Protein AF-A0A7X0DHD0-F1 (afdb_monomer)

pLDDT: mean 92.43, std 6.65, range [66.62, 97.69]

Solvent-accessible surface area (backbone atoms only — not comparable to full-atom values): 4065 Å² total; per-residue (Å²): 116,47,39,32,40,33,65,65,65,50,80,55,101,62,32,15,47,31,41,32,80,85,77,51,72,49,83,26,86,35,65,68,54,29,50,52,48,45,40,54,50,27,40,51,39,40,76,74,72,42,53,45,39,37,35,38,32,36,98,83,74,47,74,44,44,22,41,53,82,70,42,77,56,133

Radius of gyration: 11.63 Å; Cα contacts (8 Å, |Δi|>4): 146; chains: 1; bounding box: 23×26×32 Å

Nearest PDB structures (foldseek):
  3p1z-assembly2_G  TM=4.187E-01  e=2.302E-01  Aeropyrum pernix
  9cbs-assembly2_B  TM=4.407E-01  e=2.272E+00  Thermochaetoides thermophila
  7zrz-assembly1_AP1  TM=4.730E-01  e=2.750E+00  Homo sapiens
  9cbs-assembly3_C  TM=3.943E-01  e=2.001E+00  Thermochaetoides thermophila
  9cbs-assembly4_D  TM=3.753E-01  e=2.580E+00  Thermochaetoides thermophila

Sequence (74 aa):
MIIFDIPYAPLRHGEWSVEVSNDGHSEFKSRKDALRFAVSSAVHAQQCGDDTLITVEGGDGQWRMFDHRVKGIA

Structure (mmCIF, N/CA/C/O backbone):
data_AF-A0A7X0DHD0-F1
#
_entry.id   AF-A0A7X0DHD0-F1
#
loop_
_atom_site.group_PDB
_atom_site.id
_atom_site.type_symbol
_atom_site.label_atom_id
_atom_site.label_alt_id
_atom_site.label_comp_id
_atom_site.label_asym_id
_atom_site.label_entity_id
_atom_site.label_seq_id
_atom_site.pdbx_PDB_ins_code
_atom_site.Cartn_x
_atom_site.Cartn_y
_atom_site.Cartn_z
_atom_site.occupancy
_atom_site.B_iso_or_equiv
_atom_site.auth_seq_id
_atom_site.auth_comp_id
_atom_site.auth_asym_id
_atom_site.auth_atom_id
_atom_site.pdbx_PDB_model_num
ATOM 1 N N . MET A 1 1 ? -13.049 4.888 6.645 1.00 88.88 1 MET A N 1
ATOM 2 C CA . MET A 1 1 ? -11.950 3.989 6.248 1.00 88.88 1 MET A CA 1
ATOM 3 C C . MET A 1 1 ? -11.111 4.682 5.192 1.00 88.88 1 MET A C 1
ATOM 5 O O . MET A 1 1 ? -11.673 5.101 4.187 1.00 88.88 1 MET A O 1
ATOM 9 N N . ILE A 1 2 ? -9.813 4.832 5.442 1.00 94.44 2 ILE A N 1
ATOM 10 C CA . ILE A 1 2 ? -8.837 5.420 4.518 1.00 94.44 2 ILE A CA 1
ATOM 11 C C . ILE A 1 2 ? -8.064 4.285 3.856 1.00 94.44 2 ILE A C 1
ATOM 13 O O . ILE A 1 2 ? -7.537 3.413 4.551 1.00 94.44 2 ILE A O 1
ATOM 17 N N . ILE A 1 3 ? -8.011 4.293 2.529 1.00 96.31 3 ILE A N 1
ATOM 18 C CA . ILE A 1 3 ? -7.320 3.271 1.746 1.00 96.31 3 ILE A CA 1
ATOM 19 C C . ILE A 1 3 ? -6.074 3.893 1.117 1.00 96.31 3 ILE A C 1
ATOM 21 O O . ILE A 1 3 ? -6.165 4.970 0.530 1.00 96.31 3 IL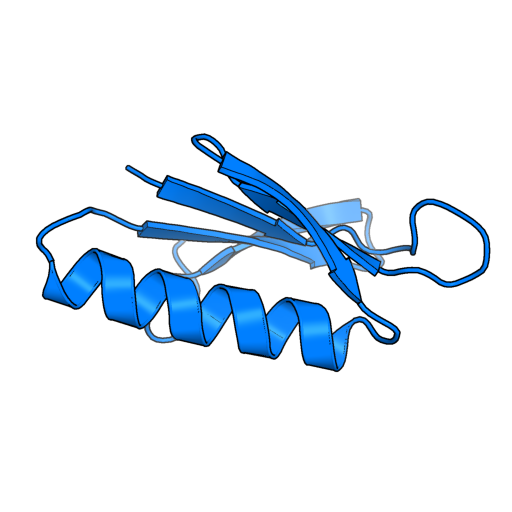E A O 1
ATOM 25 N N . PHE A 1 4 ? -4.933 3.224 1.276 1.00 96.75 4 PHE A N 1
ATOM 26 C CA . PHE A 1 4 ? -3.652 3.585 0.675 1.00 96.75 4 PHE A CA 1
ATOM 27 C C . PHE A 1 4 ? -3.268 2.529 -0.362 1.00 96.75 4 PHE A C 1
ATOM 29 O O . PHE A 1 4 ? -2.834 1.435 0.011 1.00 96.75 4 PHE A O 1
ATOM 36 N N . ASP A 1 5 ? -3.392 2.861 -1.642 1.00 96.94 5 ASP A N 1
ATOM 37 C CA . ASP A 1 5 ? -3.141 1.933 -2.743 1.00 96.94 5 ASP A CA 1
ATOM 38 C C . ASP A 1 5 ? -1.743 2.151 -3.332 1.00 96.94 5 ASP A C 1
ATOM 40 O O . ASP A 1 5 ? -1.386 3.256 -3.753 1.00 96.94 5 ASP A O 1
ATOM 44 N N . ILE A 1 6 ? -0.935 1.086 -3.362 1.00 96.56 6 ILE A N 1
ATOM 45 C CA . ILE A 1 6 ? 0.414 1.085 -3.938 1.00 96.56 6 ILE A CA 1
ATOM 46 C C . ILE A 1 6 ? 0.477 0.114 -5.132 1.00 96.56 6 ILE A C 1
ATOM 48 O O . ILE A 1 6 ? 0.515 -1.108 -4.921 1.00 96.56 6 ILE A O 1
ATOM 52 N N . PRO A 1 7 ? 0.586 0.618 -6.377 1.00 95.44 7 PRO A N 1
ATOM 53 C CA . PRO A 1 7 ? 0.643 -0.222 -7.571 1.00 95.44 7 PRO A CA 1
ATOM 54 C C . PRO A 1 7 ? 1.948 -1.023 -7.653 1.00 95.44 7 PRO A C 1
ATOM 56 O O . PRO A 1 7 ? 2.917 -0.764 -6.926 1.00 95.44 7 PRO A O 1
ATOM 59 N N . TYR A 1 8 ? 1.991 -2.014 -8.548 1.00 94.62 8 TYR A N 1
ATOM 60 C CA . TYR A 1 8 ? 3.181 -2.830 -8.786 1.00 94.62 8 TYR A CA 1
ATOM 61 C C . TYR A 1 8 ? 4.251 -2.079 -9.570 1.00 94.62 8 TYR A C 1
ATOM 63 O O . TYR A 1 8 ? 5.439 -2.326 -9.360 1.00 94.62 8 TYR A O 1
ATOM 71 N N . ALA A 1 9 ? 3.835 -1.172 -10.448 1.00 92.38 9 ALA A N 1
ATOM 72 C CA . ALA A 1 9 ? 4.698 -0.401 -11.326 1.00 92.38 9 ALA A CA 1
ATOM 73 C C . ALA A 1 9 ? 4.532 1.109 -11.077 1.00 92.38 9 ALA A C 1
ATOM 75 O O . ALA A 1 9 ? 3.459 1.545 -10.656 1.00 92.38 9 ALA A O 1
ATOM 76 N N . PRO A 1 10 ? 5.574 1.917 -11.340 1.00 89.25 10 PRO A N 1
ATOM 77 C CA . PRO A 1 10 ? 5.465 3.372 -11.281 1.00 89.25 10 PRO A CA 1
ATOM 78 C C . PRO A 1 10 ? 4.492 3.892 -12.349 1.00 89.25 10 PRO A C 1
ATOM 80 O O . PRO A 1 10 ? 4.387 3.306 -13.428 1.00 89.25 10 PRO A O 1
ATOM 83 N N . LEU A 1 11 ? 3.825 5.017 -12.075 1.00 78.25 11 LEU A N 1
ATOM 84 C CA . LEU A 1 11 ? 2.849 5.609 -12.998 1.00 78.25 11 LEU A CA 1
ATOM 85 C C . LEU A 1 11 ? 3.526 6.132 -14.274 1.00 78.25 11 LEU A C 1
ATOM 87 O O . LEU A 1 11 ? 3.179 5.720 -15.381 1.00 78.25 11 LEU A O 1
ATOM 91 N N . ARG A 1 12 ? 4.492 7.053 -14.135 1.00 76.12 12 ARG A N 1
ATOM 92 C CA . ARG A 1 12 ? 5.286 7.633 -15.237 1.00 76.12 12 ARG A CA 1
ATOM 93 C C . ARG A 1 12 ? 6.697 7.966 -14.749 1.00 76.12 12 ARG A C 1
ATOM 95 O O . ARG A 1 12 ? 6.905 8.187 -13.568 1.00 76.12 12 ARG A O 1
ATOM 102 N N . HIS A 1 13 ? 7.682 7.948 -15.650 1.00 77.25 13 HIS A N 1
ATOM 103 C CA . HIS A 1 13 ? 9.073 8.381 -15.395 1.00 77.25 13 HIS A CA 1
ATOM 104 C C . HIS A 1 13 ? 9.806 7.756 -14.183 1.00 77.25 13 HIS A C 1
ATOM 106 O O . HIS A 1 13 ? 10.856 8.251 -13.782 1.00 77.25 13 HIS A O 1
ATOM 112 N N . GLY A 1 14 ? 9.317 6.634 -13.642 1.00 73.69 14 GLY A N 1
ATOM 113 C CA . GLY A 1 14 ? 9.890 6.001 -12.447 1.00 73.69 14 GLY A CA 1
ATOM 114 C C . GLY A 1 14 ? 9.348 6.549 -11.122 1.00 73.69 14 GLY A C 1
ATOM 115 O O . GLY A 1 14 ? 9.836 6.148 -10.066 1.00 73.69 14 GLY A O 1
ATOM 116 N N . GLU A 1 15 ? 8.337 7.416 -11.170 1.00 87.50 15 GLU A N 1
ATOM 117 C CA . GLU A 1 15 ? 7.656 7.961 -9.999 1.00 87.50 15 GLU A CA 1
ATOM 118 C C . GLU A 1 15 ? 6.577 6.991 -9.517 1.00 87.50 15 GLU A C 1
ATOM 120 O O . GLU A 1 15 ? 5.696 6.541 -10.258 1.00 87.50 15 GLU A O 1
ATOM 125 N N . TRP A 1 16 ? 6.698 6.620 -8.251 1.00 93.38 16 TRP A N 1
ATOM 126 C CA . TRP A 1 16 ? 5.766 5.761 -7.542 1.00 93.38 16 TRP A CA 1
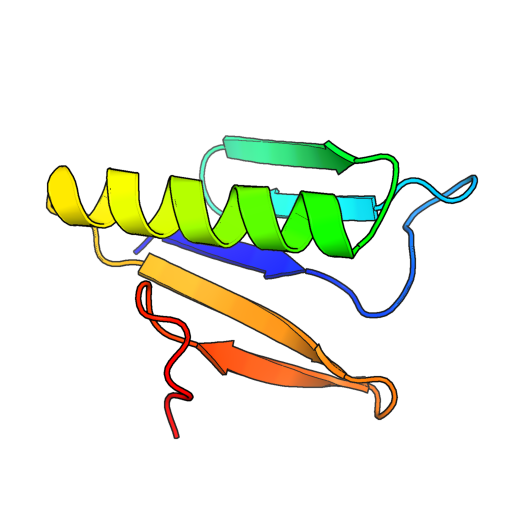ATOM 127 C C . TRP A 1 16 ? 4.702 6.614 -6.892 1.00 93.38 16 TRP A C 1
ATOM 129 O O . TRP A 1 16 ? 5.029 7.635 -6.299 1.00 93.38 16 TRP A O 1
ATOM 139 N N . SER A 1 17 ? 3.454 6.173 -6.937 1.00 92.75 17 SER A N 1
ATOM 140 C CA . SER A 1 17 ? 2.361 6.863 -6.269 1.00 92.75 17 SER A CA 1
ATOM 141 C C . SER A 1 17 ? 1.804 6.049 -5.111 1.00 92.75 17 SER A C 1
ATOM 143 O O . SER A 1 17 ? 1.859 4.818 -5.116 1.00 92.75 17 SER A O 1
ATOM 145 N N . VAL A 1 18 ? 1.241 6.754 -4.136 1.00 94.75 18 VAL A N 1
ATOM 146 C CA . VAL A 1 18 ? 0.226 6.207 -3.234 1.00 94.75 18 VAL A CA 1
ATOM 147 C C . VAL A 1 18 ? -1.064 6.953 -3.520 1.00 94.75 18 VAL A C 1
ATOM 149 O O . VAL A 1 18 ? -1.097 8.175 -3.361 1.00 94.75 18 VAL A O 1
ATOM 152 N N . GLU A 1 19 ? -2.090 6.239 -3.971 1.00 94.50 19 GLU A N 1
ATOM 153 C CA . GLU A 1 19 ? -3.439 6.791 -4.089 1.00 94.50 19 GLU A CA 1
ATOM 154 C C . GLU A 1 19 ? -4.130 6.667 -2.732 1.00 94.50 19 GLU A C 1
ATOM 156 O O . GLU A 1 19 ? -4.118 5.604 -2.110 1.00 94.50 19 GLU A O 1
ATOM 161 N N . VAL A 1 20 ? -4.663 7.782 -2.241 1.00 93.81 20 VAL A N 1
ATOM 162 C CA . VAL A 1 20 ? -5.331 7.867 -0.947 1.00 93.81 20 VAL A CA 1
ATOM 163 C C . VAL A 1 20 ? -6.782 8.243 -1.185 1.00 93.81 20 VAL A C 1
ATOM 165 O O . VAL A 1 20 ? -7.076 9.299 -1.751 1.00 93.81 20 VAL A O 1
ATOM 168 N N . SER A 1 21 ? -7.701 7.400 -0.713 1.00 89.25 21 SER A N 1
ATOM 169 C CA . SER A 1 21 ? -9.140 7.509 -0.996 1.00 89.25 21 SER A CA 1
ATOM 170 C C . SER A 1 21 ? -9.783 8.859 -0.634 1.00 89.25 21 SER A C 1
ATOM 172 O O . SER A 1 21 ? -10.883 9.151 -1.095 1.00 89.25 21 SER A O 1
ATOM 174 N N . ASN A 1 22 ? -9.145 9.669 0.214 1.00 77.06 22 ASN A N 1
ATOM 175 C CA . ASN A 1 22 ? -9.649 10.959 0.686 1.00 77.06 22 ASN A CA 1
ATOM 176 C C . ASN A 1 22 ? -8.752 12.168 0.365 1.00 77.06 22 ASN A C 1
ATOM 178 O O . ASN A 1 22 ? -9.182 13.282 0.647 1.00 77.06 22 ASN A O 1
ATOM 182 N N . ASP A 1 23 ? -7.554 11.977 -0.198 1.00 75.56 23 ASP A N 1
ATOM 183 C CA . ASP A 1 23 ? -6.532 13.043 -0.249 1.00 75.56 23 ASP A CA 1
ATOM 184 C C . ASP A 1 23 ? -5.732 13.094 -1.569 1.00 75.56 23 ASP A C 1
ATOM 186 O O . ASP A 1 23 ? -4.778 13.858 -1.713 1.00 75.56 23 ASP A O 1
ATOM 190 N N . GLY A 1 24 ? -6.127 12.303 -2.573 1.00 80.50 24 GLY A N 1
ATOM 191 C CA . GLY A 1 24 ? -5.496 12.300 -3.896 1.00 80.50 24 GLY A CA 1
ATOM 192 C C . GLY A 1 24 ? -4.266 11.392 -3.977 1.00 80.50 24 GLY A C 1
ATOM 193 O O . GLY A 1 24 ? -4.226 10.342 -3.343 1.00 80.50 24 GLY A O 1
ATOM 194 N N . HIS A 1 25 ? -3.276 11.755 -4.800 1.00 80.38 25 HIS A N 1
ATOM 195 C CA . HIS A 1 25 ? -2.066 10.951 -5.005 1.00 80.38 25 HIS A CA 1
ATOM 196 C C . HIS A 1 25 ? -0.819 11.666 -4.480 1.00 80.38 25 HIS A C 1
ATOM 198 O O . HIS A 1 25 ? -0.606 12.847 -4.741 1.00 80.38 25 HIS A O 1
ATOM 204 N N . SER A 1 26 ? 0.025 10.931 -3.756 1.00 86.56 26 SER A N 1
ATOM 205 C CA . SER A 1 26 ? 1.368 11.375 -3.357 1.00 86.56 26 SER A CA 1
ATOM 206 C C . SER A 1 26 ? 2.427 10.671 -4.200 1.00 86.56 26 SER A C 1
ATOM 208 O O . SER A 1 26 ? 2.314 9.465 -4.411 1.00 86.56 26 SER A O 1
ATOM 210 N N . GLU A 1 27 ? 3.454 11.394 -4.652 1.00 91.69 27 GLU A N 1
ATOM 211 C CA . GLU A 1 27 ? 4.511 10.877 -5.534 1.00 91.69 27 GLU A CA 1
ATOM 212 C C . GLU A 1 27 ? 5.844 10.653 -4.803 1.00 91.69 27 GLU A C 1
ATOM 214 O O . GLU A 1 27 ? 6.256 11.422 -3.931 1.00 91.69 27 GLU A O 1
ATOM 219 N N . PHE A 1 28 ? 6.551 9.589 -5.183 1.00 93.56 28 PHE A N 1
ATOM 220 C CA . PHE A 1 28 ? 7.756 9.097 -4.525 1.00 93.56 28 PHE A CA 1
ATOM 221 C C . PHE A 1 28 ? 8.787 8.601 -5.541 1.00 93.56 28 PHE A C 1
ATOM 223 O O . PHE A 1 28 ? 8.465 8.015 -6.570 1.00 93.56 28 PHE A O 1
ATOM 230 N N . LYS A 1 29 ? 10.073 8.734 -5.200 1.00 91.88 29 LYS A N 1
ATOM 231 C CA . LYS A 1 29 ? 11.190 8.278 -6.051 1.00 91.88 29 LYS A CA 1
ATOM 232 C C . LYS A 1 29 ? 11.380 6.759 -6.070 1.00 91.88 29 LYS A C 1
ATOM 234 O O . LYS A 1 29 ? 12.140 6.242 -6.884 1.00 91.88 29 LYS A O 1
ATOM 239 N N . SER A 1 30 ? 10.756 6.035 -5.141 1.00 94.12 30 SER A N 1
ATOM 240 C CA . SER A 1 30 ? 10.857 4.581 -5.060 1.00 94.12 30 SER A CA 1
ATOM 241 C C . SER A 1 30 ? 9.610 3.964 -4.435 1.00 94.12 30 SER A C 1
ATOM 243 O O . SER A 1 30 ? 8.975 4.563 -3.565 1.00 94.12 30 SER A O 1
ATOM 245 N N . ARG A 1 31 ? 9.313 2.710 -4.801 1.00 94.69 31 ARG A N 1
ATOM 246 C CA . ARG A 1 31 ? 8.221 1.938 -4.187 1.00 94.69 31 ARG A CA 1
ATOM 247 C C . ARG A 1 31 ? 8.371 1.821 -2.682 1.00 94.69 31 ARG A C 1
ATOM 249 O O . ARG A 1 31 ? 7.399 1.816 -1.941 1.00 94.69 31 ARG A O 1
ATOM 256 N N . LYS A 1 32 ? 9.617 1.687 -2.233 1.00 95.50 32 LYS A N 1
ATOM 257 C CA . LYS A 1 32 ? 9.945 1.556 -0.819 1.00 95.50 32 LYS A CA 1
ATOM 258 C C . LYS A 1 32 ? 9.555 2.815 -0.047 1.00 95.50 32 LYS A C 1
ATOM 260 O O . LYS A 1 32 ? 9.096 2.700 1.084 1.00 95.50 32 LYS A O 1
ATOM 265 N N . ASP A 1 33 ? 9.725 3.989 -0.645 1.00 95.81 33 ASP A N 1
ATOM 266 C CA . ASP A 1 33 ? 9.336 5.252 -0.019 1.00 95.81 33 ASP A CA 1
ATOM 267 C C . ASP A 1 33 ? 7.817 5.438 -0.026 1.00 95.81 33 ASP A C 1
ATOM 269 O O . ASP A 1 33 ? 7.265 5.801 1.008 1.00 95.81 33 ASP A O 1
ATOM 273 N N . ALA A 1 34 ? 7.140 5.055 -1.114 1.00 95.94 34 ALA A N 1
ATOM 274 C CA . ALA A 1 34 ? 5.677 4.987 -1.169 1.00 95.94 34 ALA A CA 1
ATOM 275 C C . ALA A 1 34 ? 5.105 4.073 -0.065 1.00 95.94 34 ALA A C 1
ATOM 277 O O . ALA A 1 34 ? 4.221 4.468 0.691 1.00 95.94 34 ALA A O 1
ATOM 278 N N . LEU A 1 35 ? 5.680 2.878 0.112 1.00 96.12 35 LEU A N 1
ATOM 279 C CA . LEU A 1 35 ? 5.291 1.946 1.176 1.00 96.12 35 LEU A CA 1
ATOM 280 C C . LEU A 1 35 ? 5.524 2.525 2.578 1.00 96.12 35 LEU A C 1
ATOM 282 O O . LEU A 1 35 ? 4.664 2.401 3.445 1.00 96.12 35 LEU A O 1
ATOM 286 N N . ARG A 1 36 ? 6.673 3.170 2.819 1.00 96.25 36 ARG A N 1
ATOM 287 C CA . ARG A 1 36 ? 6.960 3.821 4.110 1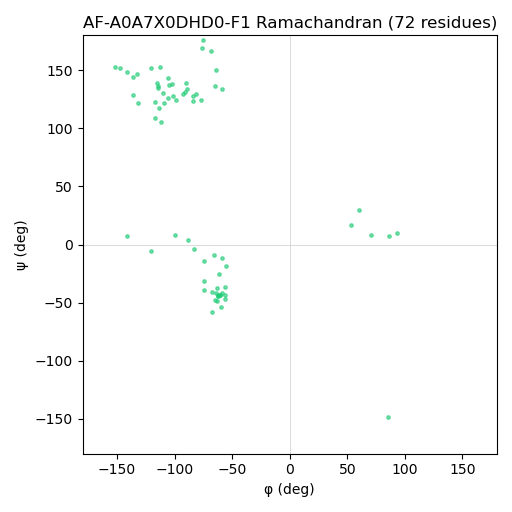.00 96.25 36 ARG A CA 1
ATOM 288 C C . ARG A 1 36 ? 5.954 4.918 4.426 1.00 96.25 36 ARG A C 1
ATOM 290 O O . ARG A 1 36 ? 5.503 4.998 5.566 1.00 96.25 36 ARG A O 1
ATOM 297 N N . PHE A 1 37 ? 5.620 5.738 3.432 1.00 95.94 37 PHE A N 1
ATOM 298 C CA . PHE A 1 37 ? 4.594 6.760 3.569 1.00 95.94 37 PHE A CA 1
ATOM 299 C C . PHE A 1 37 ? 3.249 6.132 3.926 1.00 95.94 37 PHE A C 1
ATOM 301 O O . PHE A 1 37 ? 2.693 6.482 4.959 1.00 95.94 37 PHE A O 1
ATOM 308 N N . ALA A 1 38 ? 2.774 5.153 3.150 1.00 96.69 38 ALA A N 1
ATOM 309 C CA . ALA A 1 38 ? 1.483 4.512 3.390 1.00 96.69 38 ALA A CA 1
ATOM 310 C C . ALA A 1 38 ? 1.382 3.910 4.800 1.00 96.69 38 ALA A C 1
ATOM 312 O O . ALA A 1 38 ? 0.392 4.126 5.489 1.00 96.69 38 ALA A O 1
ATOM 313 N N . VAL A 1 39 ? 2.432 3.227 5.273 1.00 97.19 39 VAL A N 1
ATOM 314 C CA . VAL A 1 39 ? 2.468 2.670 6.635 1.00 97.19 39 VAL A CA 1
ATOM 315 C C . VAL A 1 39 ? 2.441 3.771 7.695 1.00 97.19 39 VAL A C 1
ATOM 317 O O . VAL A 1 39 ? 1.653 3.693 8.634 1.00 97.19 39 VAL A O 1
ATOM 320 N N . SER A 1 40 ? 3.270 4.810 7.558 1.00 96.62 40 SER A N 1
ATOM 321 C CA . SER A 1 40 ? 3.300 5.918 8.522 1.00 96.62 40 SER A CA 1
ATOM 322 C C . SER A 1 40 ? 1.961 6.656 8.582 1.00 96.62 40 SER A C 1
ATOM 324 O O . SER A 1 40 ? 1.471 6.955 9.670 1.00 96.62 40 SER A O 1
ATOM 326 N N . SER A 1 41 ? 1.359 6.922 7.424 1.00 95.62 41 SER A N 1
ATOM 327 C CA . SER A 1 41 ? 0.071 7.604 7.302 1.00 95.62 41 SER A CA 1
ATOM 328 C C . SER A 1 41 ? -1.073 6.749 7.844 1.00 95.62 41 SER A C 1
ATOM 330 O O . SER A 1 41 ? -1.910 7.262 8.582 1.00 95.62 41 SER A O 1
ATOM 332 N N . ALA A 1 42 ? -1.075 5.439 7.580 1.00 95.94 42 ALA A N 1
ATOM 333 C CA . ALA A 1 42 ? -2.067 4.517 8.129 1.00 95.94 42 ALA A CA 1
ATOM 334 C C . ALA A 1 42 ? -1.991 4.424 9.661 1.00 95.94 42 ALA A C 1
ATOM 336 O O . ALA A 1 42 ? -3.019 4.434 10.336 1.00 95.94 42 ALA A O 1
ATOM 337 N N . VAL A 1 43 ? -0.780 4.379 10.228 1.00 97.50 43 VAL A N 1
ATOM 338 C CA . VAL A 1 43 ? -0.584 4.414 11.686 1.00 97.50 43 VAL A CA 1
ATOM 339 C C . VAL A 1 43 ? -1.102 5.725 12.274 1.00 97.50 43 VAL A C 1
ATOM 341 O O . VAL A 1 43 ? -1.786 5.692 13.295 1.00 97.50 43 VAL A O 1
ATOM 344 N N . HIS A 1 44 ? -0.800 6.860 11.640 1.00 95.75 44 HIS A N 1
ATOM 345 C CA . HIS A 1 44 ? -1.253 8.166 12.112 1.00 95.75 44 HIS A CA 1
ATOM 346 C C . HI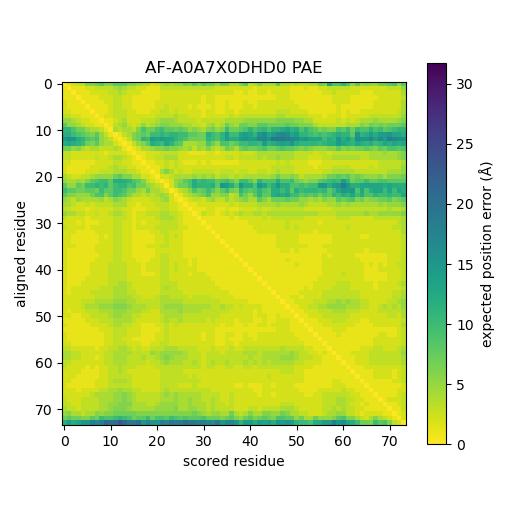S A 1 44 ? -2.781 8.287 12.088 1.00 95.75 44 HIS A C 1
ATOM 348 O O . HIS A 1 44 ? -3.382 8.627 13.102 1.00 95.75 44 HIS A O 1
ATOM 354 N N . ALA A 1 45 ? -3.415 7.921 10.974 1.00 94.25 45 ALA A N 1
ATOM 355 C CA . ALA A 1 45 ? -4.868 7.914 10.846 1.00 94.25 45 ALA A CA 1
ATOM 356 C C . ALA A 1 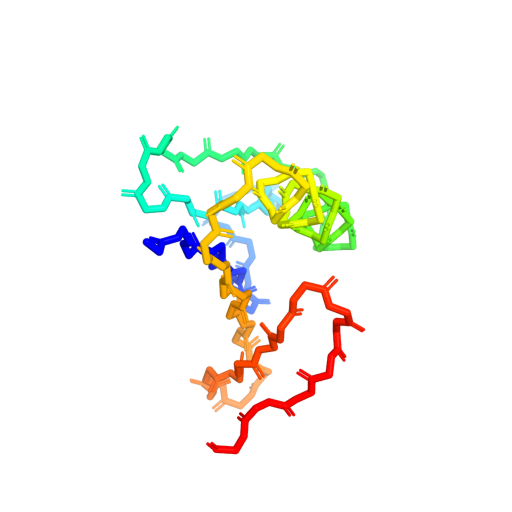45 ? -5.536 6.989 11.880 1.00 94.25 45 ALA A C 1
ATOM 358 O O . ALA A 1 45 ? -6.483 7.401 12.546 1.00 94.25 45 ALA A O 1
ATOM 359 N N . GLN A 1 46 ? -4.979 5.797 12.133 1.00 95.31 46 GLN A N 1
ATOM 360 C CA . GLN A 1 46 ? -5.473 4.939 13.216 1.00 95.31 46 GLN A CA 1
ATOM 361 C C . GLN A 1 46 ? -5.354 5.635 14.584 1.00 95.31 46 GLN A C 1
ATOM 363 O O . GLN A 1 46 ? -6.270 5.610 15.397 1.00 95.31 46 GLN A O 1
ATOM 368 N N . GLN A 1 47 ? -4.240 6.306 14.874 1.00 95.88 47 GLN A N 1
ATOM 369 C CA . GLN A 1 47 ? -4.102 7.052 16.133 1.00 95.88 47 GLN A CA 1
ATOM 370 C C . GLN A 1 47 ? -5.133 8.185 16.274 1.00 95.88 47 GLN A C 1
ATOM 372 O O . GLN A 1 47 ? -5.481 8.543 17.399 1.00 95.88 47 GLN A O 1
ATOM 377 N N . CYS A 1 48 ? -5.644 8.708 15.159 1.00 95.06 48 CYS A N 1
ATOM 378 C CA . CYS A 1 48 ? -6.737 9.679 15.108 1.00 95.06 48 CYS A CA 1
ATOM 379 C C . CYS A 1 48 ? -8.141 9.048 15.185 1.00 95.06 48 CYS A C 1
ATOM 381 O O . CYS A 1 48 ? -9.122 9.783 15.280 1.00 95.06 48 CYS A O 1
ATOM 383 N N . GLY A 1 49 ? -8.245 7.716 15.213 1.00 95.56 49 GLY A N 1
ATOM 384 C CA . GLY A 1 49 ? -9.506 6.978 15.298 1.00 95.56 49 GLY A CA 1
ATOM 385 C C . GLY A 1 49 ? -10.099 6.571 13.947 1.00 95.56 49 GLY A C 1
ATOM 386 O O . GLY A 1 49 ? -11.241 6.115 13.914 1.00 95.56 49 GLY A O 1
ATOM 387 N N . ASP A 1 50 ? -9.354 6.720 12.850 1.00 94.75 50 ASP A N 1
ATOM 388 C CA . ASP A 1 50 ? -9.788 6.293 11.523 1.00 94.75 50 ASP A CA 1
ATOM 389 C C . ASP A 1 50 ? -9.393 4.841 11.233 1.00 94.75 50 ASP A C 1
ATOM 391 O O . ASP A 1 50 ? -8.236 4.437 11.384 1.00 94.75 50 ASP A O 1
ATOM 395 N N . ASP A 1 51 ? -10.337 4.063 10.705 1.00 94.38 51 ASP A N 1
ATOM 396 C CA . ASP A 1 51 ? -10.020 2.763 10.114 1.00 94.38 51 ASP A CA 1
ATOM 397 C C . ASP A 1 51 ? -9.137 2.944 8.877 1.00 94.38 51 ASP A C 1
ATOM 399 O O . ASP A 1 51 ? -9.414 3.792 8.021 1.00 94.38 51 ASP A O 1
ATOM 403 N N . THR A 1 52 ? -8.108 2.109 8.737 1.00 95.56 52 THR A N 1
ATOM 404 C CA . THR A 1 52 ? -7.157 2.190 7.624 1.00 95.56 52 THR A CA 1
ATOM 405 C C . TH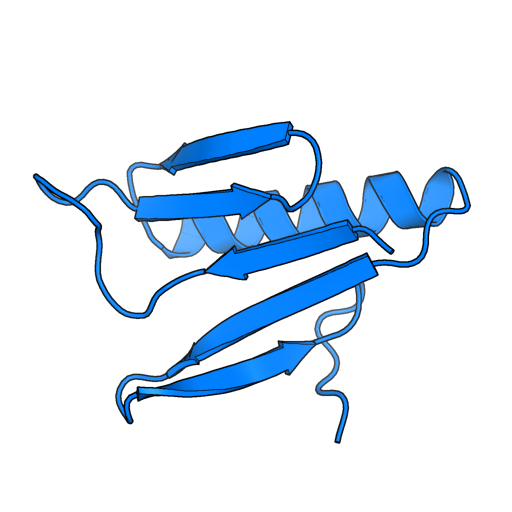R A 1 52 ? -6.898 0.842 6.973 1.00 95.56 52 THR A C 1
ATOM 407 O O . THR A 1 52 ? -6.887 -0.201 7.628 1.00 95.56 52 THR A O 1
ATOM 410 N N . LEU A 1 53 ? -6.665 0.891 5.665 1.00 97.00 53 LEU A N 1
ATOM 411 C CA . LEU A 1 53 ? -6.364 -0.250 4.817 1.00 97.00 53 LEU A CA 1
ATOM 412 C C . LEU A 1 53 ? -5.210 0.120 3.885 1.00 97.00 53 LEU A C 1
ATOM 414 O O . LEU A 1 53 ? -5.259 1.145 3.213 1.00 97.00 53 LEU A O 1
ATOM 418 N N . ILE A 1 54 ? -4.175 -0.708 3.830 1.00 97.69 54 ILE A N 1
ATOM 419 C CA . ILE A 1 54 ? -3.097 -0.571 2.850 1.00 97.69 54 ILE A CA 1
ATOM 420 C C . ILE A 1 54 ? -3.292 -1.672 1.817 1.00 97.69 54 ILE A C 1
ATOM 422 O O . ILE A 1 54 ? -3.357 -2.847 2.185 1.00 97.69 54 ILE A O 1
ATOM 426 N N . THR A 1 55 ? -3.355 -1.324 0.537 1.00 97.56 55 THR A N 1
ATOM 427 C CA . THR A 1 55 ? -3.394 -2.314 -0.539 1.00 97.56 55 THR A CA 1
ATOM 428 C C . THR A 1 55 ? -2.134 -2.227 -1.392 1.00 97.56 55 THR A C 1
ATOM 430 O O . THR A 1 55 ? -1.620 -1.153 -1.701 1.00 97.56 55 THR A O 1
ATOM 433 N N . VAL A 1 56 ? -1.576 -3.385 -1.735 1.00 97.31 56 VAL A N 1
ATOM 434 C CA . VAL A 1 56 ? -0.336 -3.478 -2.508 1.00 97.31 56 VAL A CA 1
ATOM 435 C C . VAL A 1 56 ? -0.525 -4.472 -3.639 1.00 97.31 56 VAL A C 1
ATOM 437 O O . VAL A 1 56 ? -0.801 -5.649 -3.399 1.00 97.31 56 VAL A O 1
ATOM 440 N N . GLU A 1 57 ? -0.328 -4.022 -4.872 1.00 97.19 57 GLU A N 1
ATOM 441 C CA . GLU A 1 57 ? -0.374 -4.887 -6.050 1.00 97.19 57 GLU A CA 1
ATOM 442 C C . GLU A 1 57 ? 0.919 -5.711 -6.175 1.00 97.19 57 GLU A C 1
ATOM 444 O O . GLU A 1 57 ? 2.033 -5.182 -6.204 1.00 97.19 57 GLU A O 1
ATOM 449 N N . GLY A 1 58 ? 0.816 -7.032 -6.237 1.00 95.75 58 GLY A N 1
ATOM 450 C CA . GLY A 1 58 ? 1.972 -7.893 -6.474 1.00 95.75 58 GLY A CA 1
ATOM 451 C C . GLY A 1 58 ? 2.427 -7.887 -7.932 1.00 95.75 58 GLY A C 1
ATOM 452 O O . GLY A 1 58 ? 1.726 -7.426 -8.826 1.00 95.75 58 GLY A O 1
ATOM 453 N N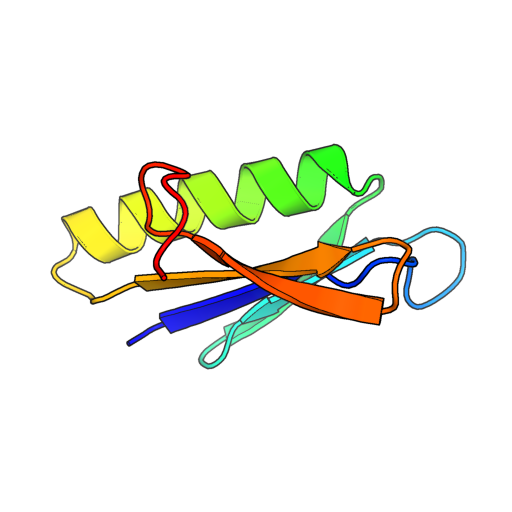 . GLY A 1 59 ? 3.601 -8.469 -8.195 1.00 93.88 59 GLY A N 1
ATOM 454 C CA . GLY A 1 59 ? 4.071 -8.687 -9.576 1.00 93.88 59 GLY A CA 1
ATOM 455 C C . GLY A 1 59 ? 3.224 -9.681 -10.371 1.00 93.88 59 GLY A C 1
ATOM 456 O O . GLY A 1 59 ? 3.404 -9.821 -11.575 1.00 93.88 59 GLY A O 1
ATOM 457 N N . ASP A 1 60 ? 2.298 -10.354 -9.692 1.00 95.94 60 ASP A N 1
ATOM 458 C CA . ASP A 1 60 ? 1.256 -11.209 -10.245 1.00 95.94 60 ASP A CA 1
ATOM 459 C C . ASP A 1 60 ? -0.037 -10.448 -10.596 1.00 95.94 60 ASP A C 1
ATOM 461 O O . ASP A 1 60 ? -1.025 -11.073 -10.979 1.00 95.94 60 ASP A O 1
ATOM 465 N N . GLY A 1 61 ? -0.057 -9.119 -10.440 1.00 95.25 61 GLY A N 1
ATOM 466 C CA . GLY A 1 61 ? -1.239 -8.278 -10.658 1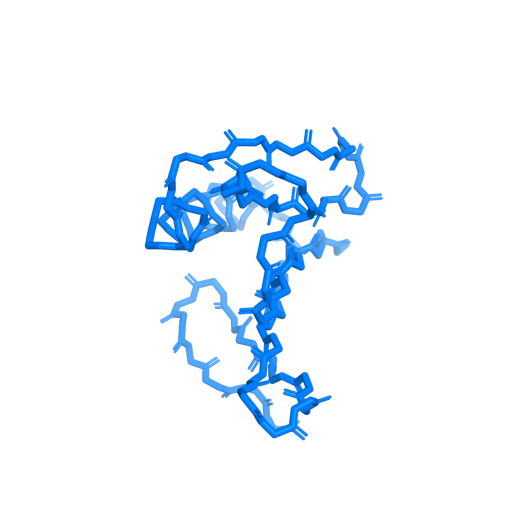.00 95.25 61 GLY A CA 1
ATOM 467 C C . GLY A 1 61 ? -2.329 -8.457 -9.596 1.00 95.25 61 GLY A C 1
ATOM 468 O O . GLY A 1 61 ? -3.436 -7.949 -9.754 1.00 95.25 61 GLY A O 1
ATOM 469 N N . GLN A 1 62 ? -2.051 -9.203 -8.520 1.00 96.88 62 GLN A N 1
ATOM 470 C CA . GLN A 1 62 ? -3.003 -9.424 -7.435 1.00 96.88 62 GLN A CA 1
ATOM 471 C C . GLN A 1 62 ? -2.804 -8.390 -6.334 1.00 96.88 62 GLN A C 1
ATOM 473 O O . GLN A 1 62 ? -1.698 -8.219 -5.811 1.00 96.88 62 GLN A O 1
ATOM 478 N N . TRP A 1 63 ? -3.897 -7.753 -5.932 1.00 96.50 63 TRP A N 1
ATOM 479 C CA . TRP A 1 63 ? -3.914 -6.815 -4.820 1.00 96.50 63 TRP A CA 1
ATOM 480 C C . TRP A 1 63 ? -3.998 -7.560 -3.494 1.00 96.50 63 TRP A C 1
ATOM 482 O O . TRP A 1 63 ? -4.838 -8.438 -3.304 1.00 96.50 63 TRP A O 1
ATOM 492 N N . ARG A 1 64 ? -3.101 -7.215 -2.571 1.00 97.31 64 ARG A N 1
ATOM 493 C CA . ARG A 1 64 ? -3.052 -7.773 -1.218 1.00 97.31 64 ARG A CA 1
ATOM 494 C C . ARG A 1 64 ? -3.339 -6.685 -0.211 1.00 97.31 64 ARG A C 1
ATOM 496 O O . ARG A 1 64 ? -2.841 -5.570 -0.348 1.00 97.31 64 ARG A O 1
ATOM 503 N N . MET A 1 65 ? -4.118 -7.039 0.795 1.00 97.50 65 MET A N 1
ATOM 504 C CA . MET A 1 65 ? -4.594 -6.124 1.816 1.00 97.50 65 MET A CA 1
ATOM 505 C C . MET A 1 65 ? -3.783 -6.297 3.096 1.00 97.50 65 MET A C 1
ATOM 507 O O . MET A 1 65 ? -3.484 -7.419 3.516 1.00 97.50 65 MET A O 1
ATOM 511 N N . PHE A 1 66 ? -3.443 -5.178 3.723 1.00 97.44 66 PHE A N 1
ATOM 512 C CA . PHE A 1 66 ? -2.700 -5.123 4.971 1.00 97.44 66 PHE A CA 1
ATOM 513 C C . PHE A 1 66 ? -3.322 -4.097 5.915 1.00 97.44 66 PHE A C 1
ATOM 515 O O . PHE A 1 66 ? -3.786 -3.039 5.487 1.00 97.44 66 PHE A O 1
ATOM 522 N N . ASP A 1 67 ? -3.304 -4.397 7.209 1.00 95.62 67 ASP A N 1
ATOM 523 C CA . ASP A 1 67 ? -3.651 -3.421 8.240 1.00 95.62 6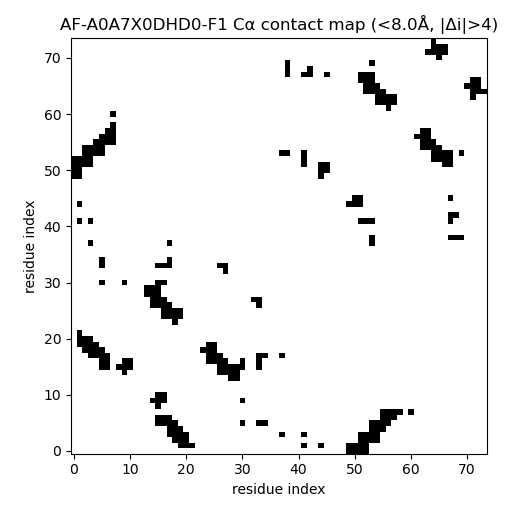7 ASP A CA 1
ATOM 524 C C . ASP A 1 67 ? -2.515 -2.395 8.463 1.00 95.62 67 ASP A C 1
ATOM 526 O O . ASP A 1 67 ? -1.407 -2.515 7.928 1.00 95.62 67 ASP A O 1
ATOM 530 N N . HIS A 1 68 ? -2.755 -1.398 9.322 1.00 93.50 68 HIS A N 1
ATOM 531 C CA . HIS A 1 68 ? -1.749 -0.405 9.737 1.00 93.50 68 HIS A CA 1
ATOM 532 C C . HIS A 1 68 ? -0.493 -1.004 10.407 1.00 93.50 68 HIS A C 1
ATOM 534 O O . HIS A 1 68 ? 0.494 -0.300 10.613 1.00 93.50 68 HIS A O 1
ATOM 540 N N . ARG A 1 69 ? -0.509 -2.292 10.777 1.00 93.56 69 ARG A N 1
ATOM 541 C CA . ARG A 1 69 ? 0.621 -3.032 11.364 1.00 93.56 69 ARG A CA 1
ATOM 542 C C . ARG A 1 69 ? 1.340 -3.891 10.327 1.00 93.56 69 ARG A C 1
ATOM 544 O O . ARG A 1 69 ? 2.215 -4.674 10.699 1.00 93.56 69 ARG A O 1
ATOM 551 N N . VAL A 1 70 ? 0.987 -3.747 9.048 1.00 92.31 70 VAL A N 1
ATOM 552 C CA . VAL A 1 70 ? 1.522 -4.532 7.930 1.00 92.31 70 VAL A CA 1
ATOM 553 C C . VAL A 1 70 ? 1.246 -6.031 8.110 1.00 92.31 70 VAL A C 1
ATOM 555 O O . VAL A 1 70 ? 2.008 -6.888 7.662 1.00 92.31 70 VAL A O 1
ATOM 558 N N . LYS A 1 71 ? 0.147 -6.381 8.784 1.00 94.12 71 LYS A N 1
ATOM 559 C CA . LYS A 1 71 ? -0.350 -7.754 8.830 1.00 94.12 71 LYS A CA 1
ATOM 560 C C . LYS A 1 71 ? -1.324 -7.964 7.688 1.00 94.12 71 LYS A C 1
ATOM 562 O O . LYS A 1 71 ? -2.231 -7.161 7.492 1.00 94.12 71 LYS A O 1
ATOM 567 N N . GLY A 1 72 ? -1.119 -9.054 6.951 1.00 91.94 72 GLY A N 1
ATOM 568 C CA . GLY A 1 72 ? -2.047 -9.471 5.909 1.00 91.94 72 GLY A CA 1
ATOM 569 C C . GLY A 1 72 ? -3.431 -9.712 6.501 1.00 91.94 72 GLY A C 1
ATOM 570 O O . GLY A 1 72 ? -3.557 -10.354 7.547 1.00 91.94 72 GLY A O 1
ATOM 571 N N . ILE A 1 73 ? -4.444 -9.191 5.827 1.00 88.75 73 ILE A N 1
ATOM 572 C CA . ILE A 1 73 ? -5.857 -9.397 6.143 1.00 88.75 73 ILE A CA 1
ATOM 573 C C . ILE A 1 73 ? -6.421 -10.285 5.037 1.00 88.75 73 ILE A C 1
ATOM 575 O O . ILE A 1 73 ? -6.231 -10.000 3.855 1.00 88.75 73 ILE A O 1
ATOM 579 N N . ALA A 1 74 ? -6.958 -11.429 5.463 1.00 66.62 74 ALA A N 1
ATOM 580 C CA . ALA A 1 74 ? -7.446 -12.501 4.602 1.00 66.62 74 ALA A CA 1
ATOM 581 C C . ALA A 1 74 ? -8.784 -12.146 3.951 1.00 66.62 74 ALA A C 1
ATOM 583 O O . ALA A 1 74 ? -9.603 -11.491 4.637 1.00 66.62 74 ALA A O 1
#

Foldseek 3Di:
DKEWEWEPADPPPQWTWTQIPPPGIDTDNHSVVSVVVLLVVQVVCVVVVDFYWYWYQDPVRDIWIAHSVRDTDD

Secondary structure (DSSP, 8-state):
-EEEEE-SS-SBTTBEEEEETTTEEEEESSHHHHHHHHHHHHHHHHHTT--EEEEEE-TTS-EEEE-TT--B--

Mean predicted aligned error: 3.39 Å